Protein AF-A0A966BCA4-F1 (afdb_monomer)

Solvent-accessible surface area (backbone atoms only — not comparable to full-atom values): 3209 Å² total; per-residue (Å²): 86,69,36,36,92,78,18,28,32,40,42,62,38,88,90,78,68,44,80,72,45,79,42,81,61,39,43,36,30,75,51,77,49,75,79,88,54,35,39,40,33,38,12,66,76,67,74,47,73,32,80,44,79,64,127

pLDDT: 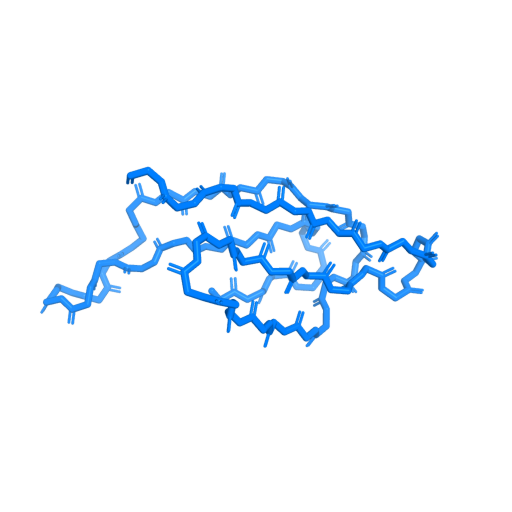mean 97.18, std 3.27, range [75.56, 98.75]

Structure (mmCIF, N/CA/C/O backbone):
data_AF-A0A966BCA4-F1
#
_entry.id   AF-A0A966BCA4-F1
#
loop_
_atom_site.group_PDB
_atom_site.id
_atom_site.type_symbol
_atom_site.label_atom_id
_atom_site.label_alt_id
_atom_site.label_comp_id
_atom_site.label_asym_id
_atom_site.label_entity_id
_atom_site.label_seq_id
_atom_site.pdbx_PDB_ins_code
_atom_site.Cartn_x
_atom_site.Cartn_y
_atom_site.Cartn_z
_atom_site.occupancy
_atom_site.B_iso_or_equiv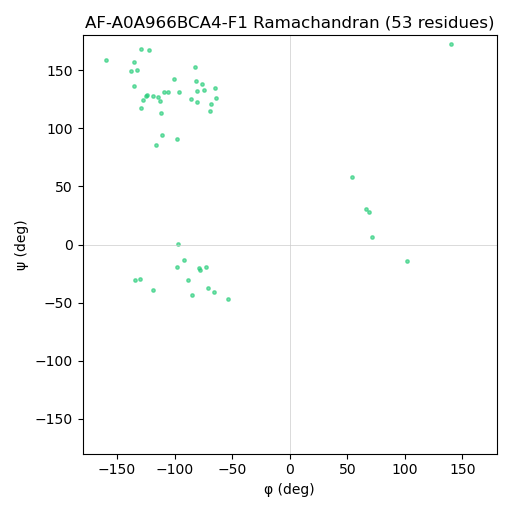
_atom_site.auth_seq_id
_atom_site.auth_comp_id
_atom_site.auth_asym_id
_atom_site.auth_atom_id
_atom_site.pdbx_PDB_model_num
ATOM 1 N N . VAL A 1 1 ? -0.753 3.389 4.030 1.00 96.62 1 VAL A N 1
ATOM 2 C CA . VAL A 1 1 ? 0.249 4.447 3.747 1.00 96.62 1 VAL A CA 1
ATOM 3 C C . VAL A 1 1 ? 1.402 3.808 2.995 1.00 96.62 1 VAL A C 1
ATOM 5 O O . VAL A 1 1 ? 1.817 2.741 3.417 1.00 96.62 1 VAL A O 1
ATOM 8 N N . THR A 1 2 ? 1.852 4.365 1.870 1.00 97.12 2 THR A N 1
ATOM 9 C CA . THR A 1 2 ? 2.956 3.799 1.072 1.00 97.12 2 THR A CA 1
ATOM 10 C C . THR A 1 2 ? 4.316 4.184 1.650 1.00 97.12 2 THR A C 1
ATOM 12 O O . THR A 1 2 ? 4.516 5.322 2.069 1.00 97.12 2 THR A O 1
ATOM 15 N N . ASN A 1 3 ? 5.256 3.240 1.635 1.00 97.25 3 ASN A N 1
ATOM 16 C CA . ASN A 1 3 ? 6.637 3.422 2.072 1.00 97.25 3 ASN A CA 1
ATOM 17 C C . ASN A 1 3 ? 7.547 3.210 0.850 1.00 97.25 3 ASN A C 1
ATOM 19 O O . ASN A 1 3 ? 8.003 2.100 0.575 1.00 97.25 3 ASN A O 1
ATOM 23 N N . GLY A 1 4 ? 7.746 4.277 0.069 1.00 94.75 4 GLY A N 1
ATOM 24 C CA . GLY A 1 4 ? 8.329 4.220 -1.279 1.00 94.75 4 GLY A CA 1
ATOM 25 C C . GLY A 1 4 ? 9.688 3.511 -1.368 1.00 94.75 4 GLY A C 1
ATOM 26 O O . GLY A 1 4 ? 9.893 2.656 -2.225 1.00 94.75 4 GLY A O 1
ATOM 27 N N . PHE A 1 5 ? 10.621 3.836 -0.473 1.00 95.38 5 PHE A N 1
ATOM 28 C CA . PHE A 1 5 ? 11.964 3.242 -0.495 1.00 95.38 5 PHE A CA 1
ATOM 29 C C . PHE A 1 5 ? 12.019 1.824 0.080 1.00 95.38 5 PHE A C 1
ATOM 31 O O . PHE A 1 5 ? 12.915 1.064 -0.271 1.00 95.38 5 PHE A O 1
ATOM 38 N N . ASP A 1 6 ? 11.043 1.460 0.910 1.00 97.62 6 ASP A N 1
ATOM 39 C CA . ASP A 1 6 ? 11.018 0.171 1.605 1.00 97.62 6 ASP A CA 1
ATOM 40 C C . ASP A 1 6 ? 10.261 -0.903 0.811 1.00 97.62 6 ASP A C 1
ATOM 42 O O . ASP A 1 6 ? 10.313 -2.083 1.146 1.00 97.62 6 ASP A O 1
ATOM 46 N N . GLY A 1 7 ? 9.509 -0.498 -0.215 1.00 98.12 7 GLY A N 1
ATOM 47 C CA . GLY A 1 7 ? 8.689 -1.396 -1.025 1.00 98.12 7 GLY A CA 1
ATOM 48 C C . GLY A 1 7 ? 7.484 -1.987 -0.284 1.00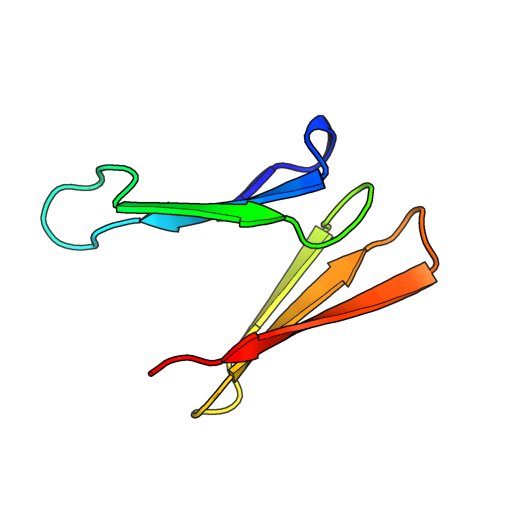 98.12 7 GLY A C 1
ATOM 49 O O . GLY A 1 7 ? 7.026 -3.100 -0.575 1.00 98.12 7 GLY A O 1
ATOM 50 N N . THR A 1 8 ? 6.975 -1.253 0.710 1.00 98.56 8 THR A N 1
ATOM 51 C CA . THR A 1 8 ? 5.885 -1.703 1.585 1.00 98.56 8 THR A CA 1
ATOM 52 C C . THR A 1 8 ? 4.745 -0.693 1.685 1.00 98.56 8 THR A C 1
ATOM 54 O O . THR A 1 8 ? 4.848 0.468 1.283 1.00 98.56 8 THR A O 1
ATOM 57 N N . VAL A 1 9 ? 3.632 -1.150 2.253 1.00 98.44 9 VAL A N 1
ATOM 58 C CA . VAL A 1 9 ? 2.495 -0.340 2.681 1.00 98.44 9 VAL A CA 1
ATOM 59 C C . VAL A 1 9 ? 2.217 -0.617 4.152 1.00 98.44 9 VAL A C 1
ATOM 61 O O . VAL A 1 9 ? 2.003 -1.763 4.539 1.00 98.44 9 VAL A O 1
ATOM 64 N N . SER A 1 10 ? 2.139 0.434 4.963 1.00 98.25 10 SER A N 1
ATOM 65 C CA . SER A 1 10 ? 1.680 0.339 6.350 1.00 98.25 10 SER A CA 1
ATOM 66 C C . SER A 1 10 ? 0.156 0.434 6.423 1.00 98.25 10 SER A C 1
ATOM 68 O O . SER A 1 10 ? -0.441 1.419 5.957 1.00 98.25 10 SER A O 1
ATOM 70 N N . LYS A 1 11 ? -0.478 -0.561 7.045 1.00 97.19 11 LYS A N 1
ATOM 71 C CA . LYS A 1 11 ? -1.862 -0.489 7.521 1.00 97.19 11 LYS A CA 1
ATOM 72 C C . LYS A 1 11 ? -1.859 0.258 8.847 1.00 97.19 11 LYS A C 1
ATOM 74 O O . LYS A 1 11 ? -1.177 -0.143 9.784 1.00 97.19 11 LYS A O 1
ATOM 79 N N . ILE A 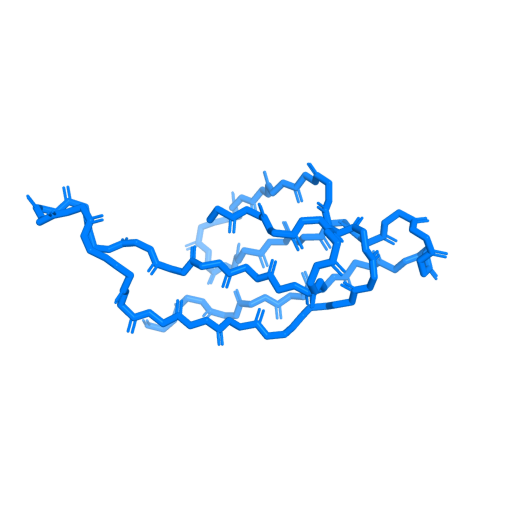1 12 ? -2.615 1.346 8.914 1.00 97.81 12 ILE A N 1
ATOM 80 C CA . ILE A 1 12 ? -2.712 2.180 10.111 1.00 97.81 12 ILE A CA 1
ATOM 81 C C . ILE A 1 12 ? -4.062 1.926 10.769 1.00 97.81 12 ILE A C 1
ATOM 83 O O . ILE A 1 12 ? -5.093 1.952 10.094 1.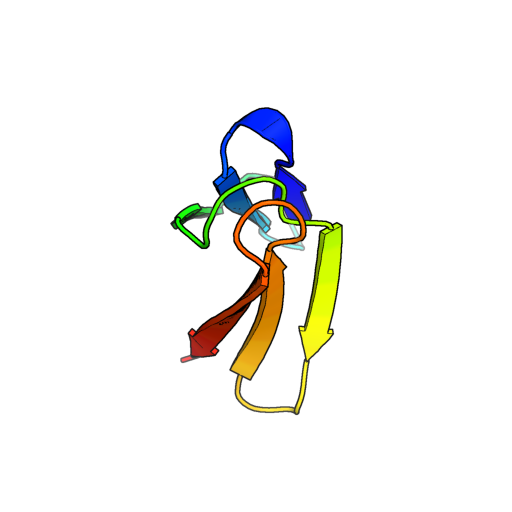00 97.81 12 ILE A O 1
ATOM 87 N N . ASP A 1 13 ? -4.051 1.678 12.074 1.00 97.31 13 ASP A N 1
ATOM 88 C CA . ASP A 1 13 ? -5.261 1.702 12.884 1.00 97.31 13 ASP A CA 1
ATOM 89 C C . ASP A 1 13 ? -5.766 3.147 12.977 1.00 97.31 13 ASP A C 1
ATOM 91 O O . ASP A 1 13 ? -5.055 4.046 13.425 1.00 97.31 13 ASP A O 1
ATOM 95 N N . ALA A 1 14 ? -6.993 3.387 12.521 1.00 96.19 14 ALA A N 1
ATOM 96 C CA . ALA A 1 14 ? -7.515 4.744 12.387 1.00 96.19 14 ALA A CA 1
ATOM 97 C C . ALA A 1 14 ? -7.849 5.416 13.732 1.00 96.19 14 ALA A C 1
ATOM 99 O O . ALA A 1 14 ? -7.965 6.639 13.778 1.00 96.19 14 ALA A O 1
ATOM 100 N N . VAL A 1 15 ? -8.019 4.645 14.814 1.00 98.19 15 VAL A N 1
ATOM 101 C CA . VAL A 1 15 ? -8.374 5.171 16.143 1.00 98.19 15 VAL A CA 1
ATOM 102 C C . VAL A 1 15 ? -7.121 5.617 16.891 1.00 98.19 15 VAL A C 1
ATOM 104 O O . VAL A 1 15 ? -7.103 6.674 17.517 1.00 98.19 15 VAL A O 1
ATOM 107 N N . THR A 1 16 ? -6.072 4.805 16.824 1.00 98.12 16 THR A N 1
ATOM 108 C CA . THR A 1 16 ? -4.826 4.989 17.578 1.00 98.12 16 THR A CA 1
ATOM 109 C C . THR A 1 16 ? -3.722 5.651 16.759 1.00 98.12 16 THR A C 1
ATOM 111 O O . THR A 1 16 ? -2.766 6.168 17.330 1.00 98.12 16 THR A O 1
ATOM 114 N N . GLY A 1 17 ? -3.822 5.622 15.427 1.00 97.56 17 GLY A N 1
ATOM 115 C CA . GLY A 1 17 ? -2.773 6.081 14.514 1.00 97.56 17 GLY A CA 1
ATOM 116 C C . GLY A 1 17 ? -1.547 5.163 14.466 1.00 97.56 17 GLY A C 1
ATOM 117 O O . GLY A 1 17 ? -0.551 5.510 13.833 1.00 97.56 17 GLY A O 1
ATOM 118 N N . MET A 1 18 ? -1.592 4.004 15.126 1.00 98.06 18 MET A N 1
ATOM 119 C CA . MET A 1 18 ? -0.477 3.061 15.165 1.00 98.06 18 MET A CA 1
ATOM 120 C C . MET A 1 18 ? -0.444 2.172 13.919 1.00 98.06 18 MET A C 1
ATOM 122 O O . MET A 1 18 ? -1.473 1.880 13.308 1.00 98.06 18 MET A O 1
ATOM 126 N N . VAL A 1 19 ? 0.752 1.705 13.551 1.00 98.19 19 VAL A N 1
ATOM 127 C CA . VAL A 1 19 ? 0.916 0.699 12.495 1.00 98.19 19 VAL A CA 1
ATOM 128 C C . VAL A 1 19 ? 0.365 -0.633 13.000 1.00 98.19 19 VAL A C 1
ATOM 130 O O . VAL A 1 19 ? 0.890 -1.205 13.952 1.00 98.19 19 VAL A O 1
ATOM 133 N N . ALA A 1 20 ? -0.698 -1.106 12.361 1.00 97.44 20 ALA A N 1
ATOM 134 C CA . ALA A 1 20 ? -1.329 -2.388 12.644 1.00 97.44 20 ALA A CA 1
ATOM 135 C C . ALA A 1 20 ? -0.696 -3.532 11.839 1.00 97.44 20 ALA A C 1
ATOM 137 O O . ALA A 1 20 ? -0.702 -4.670 12.297 1.00 97.44 20 ALA A O 1
ATOM 138 N N . ASP A 1 21 ? -0.181 -3.236 10.640 1.00 97.62 21 ASP A N 1
ATOM 139 C CA . ASP A 1 21 ? 0.489 -4.209 9.773 1.00 97.62 21 ASP A CA 1
ATOM 140 C C . ASP A 1 21 ? 1.398 -3.510 8.746 1.00 97.62 21 ASP A C 1
ATOM 142 O O . ASP A 1 21 ? 1.174 -2.341 8.410 1.00 97.62 21 ASP A O 1
ATOM 146 N N . THR A 1 22 ? 2.377 -4.236 8.210 1.00 98.06 22 THR A N 1
ATOM 147 C CA . THR A 1 22 ? 3.274 -3.790 7.134 1.00 98.06 22 THR A CA 1
ATOM 148 C C . THR A 1 22 ? 3.298 -4.839 6.030 1.00 98.06 22 THR A C 1
ATOM 150 O O . THR A 1 22 ? 3.740 -5.966 6.231 1.00 98.06 22 THR A O 1
ATOM 153 N N . ILE A 1 23 ? 2.853 -4.451 4.837 1.00 98.19 23 ILE A N 1
ATOM 154 C CA . ILE A 1 23 ? 2.585 -5.362 3.723 1.00 98.19 23 ILE A CA 1
ATOM 155 C C . ILE A 1 23 ? 3.558 -5.072 2.582 1.00 98.19 23 ILE A C 1
ATOM 157 O O . ILE A 1 23 ? 3.654 -3.935 2.122 1.00 98.19 23 ILE A O 1
ATOM 161 N N . THR A 1 24 ? 4.261 -6.089 2.090 1.00 98.25 24 THR A N 1
ATOM 162 C CA . THR A 1 24 ? 5.128 -5.970 0.907 1.00 98.25 24 THR A CA 1
ATOM 163 C C . THR A 1 24 ? 4.293 -5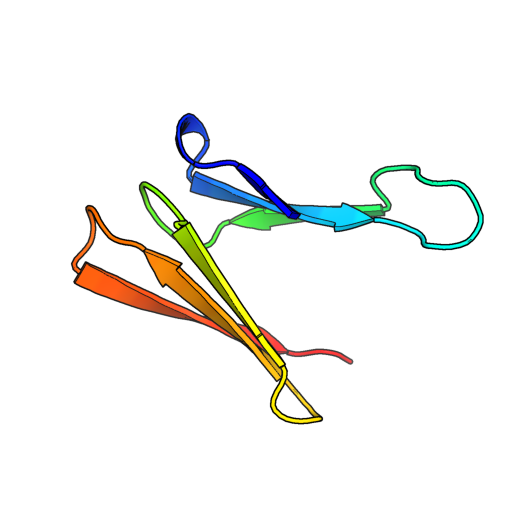.897 -0.369 1.00 98.25 24 THR A C 1
ATOM 165 O O . THR A 1 24 ? 3.382 -6.701 -0.559 1.00 98.25 24 THR A O 1
ATOM 168 N N . VAL A 1 25 ? 4.612 -4.947 -1.253 1.00 96.69 25 VAL A N 1
ATOM 169 C CA . VAL A 1 25 ? 3.854 -4.718 -2.498 1.00 96.69 25 VAL A CA 1
ATOM 170 C C . VAL A 1 25 ? 4.725 -4.633 -3.754 1.00 96.69 25 VAL A C 1
ATOM 172 O O . VAL A 1 25 ? 4.246 -5.029 -4.807 1.00 96.69 25 VAL A O 1
ATOM 175 N N . GLY A 1 26 ? 5.977 -4.181 -3.667 1.00 97.25 26 GLY A N 1
ATOM 176 C CA . GLY A 1 26 ? 6.858 -3.941 -4.823 1.00 97.25 26 GLY A CA 1
ATOM 177 C C . GLY A 1 26 ? 7.676 -2.662 -4.634 1.00 97.25 26 GLY A C 1
ATOM 178 O O . GLY A 1 26 ? 7.457 -1.945 -3.663 1.00 97.25 26 GLY A O 1
ATOM 179 N N . ASN A 1 27 ? 8.629 -2.371 -5.517 1.00 98.00 27 ASN A N 1
ATOM 180 C CA . ASN A 1 27 ? 9.533 -1.225 -5.392 1.00 98.00 27 ASN A CA 1
ATOM 181 C C . ASN A 1 27 ? 8.858 0.101 -5.754 1.00 98.00 27 ASN A C 1
ATOM 183 O O . ASN A 1 27 ? 8.181 0.221 -6.777 1.00 98.00 27 ASN A O 1
ATOM 187 N N . SER A 1 28 ? 9.142 1.133 -4.955 1.00 97.69 28 SER A N 1
ATOM 188 C CA . SER A 1 28 ? 8.620 2.490 -5.147 1.00 97.69 28 SER A CA 1
ATOM 189 C C . SER A 1 28 ? 7.087 2.552 -5.246 1.00 97.69 28 SER A C 1
ATOM 191 O O . SER A 1 28 ? 6.551 3.027 -6.249 1.00 97.69 28 SER A O 1
ATOM 193 N N . PRO A 1 29 ? 6.348 2.069 -4.223 1.00 98.50 29 PRO A N 1
ATOM 194 C CA . PRO A 1 29 ? 4.906 2.228 -4.201 1.00 98.50 29 PRO A CA 1
ATOM 195 C C . PRO A 1 29 ? 4.530 3.713 -4.108 1.00 98.50 29 PRO A C 1
ATOM 197 O O . PRO A 1 29 ? 4.979 4.413 -3.194 1.00 98.50 29 PRO A O 1
ATOM 200 N N . SER A 1 30 ? 3.700 4.192 -5.037 1.00 97.69 30 SER A N 1
ATOM 201 C CA . SER A 1 30 ? 3.480 5.631 -5.265 1.00 97.69 30 SER A CA 1
ATOM 202 C C . SER A 1 30 ? 2.038 6.091 -5.033 1.00 97.69 30 SER A C 1
ATOM 204 O O . SER A 1 30 ? 1.820 7.151 -4.444 1.00 97.69 30 SER A O 1
ATOM 206 N N . ALA A 1 31 ? 1.045 5.294 -5.432 1.00 97.62 31 ALA A N 1
ATOM 207 C CA . ALA A 1 31 ? -0.371 5.630 -5.318 1.00 97.62 31 ALA A CA 1
ATOM 208 C C . ALA A 1 31 ? -1.199 4.456 -4.787 1.00 97.62 31 ALA A C 1
ATOM 210 O O . ALA A 1 31 ? -0.811 3.291 -4.890 1.00 97.62 31 ALA A O 1
ATOM 211 N N . VAL A 1 32 ? -2.358 4.783 -4.207 1.00 97.94 32 VAL A N 1
ATOM 212 C CA . VAL A 1 32 ? -3.288 3.818 -3.613 1.00 97.94 32 VAL A CA 1
ATOM 213 C C . VAL A 1 32 ? -4.721 4.145 -4.027 1.00 97.94 32 VAL A C 1
ATOM 215 O O . VAL A 1 32 ? -5.133 5.302 -3.953 1.00 97.94 32 VAL A O 1
ATOM 218 N N . ALA A 1 33 ? -5.495 3.125 -4.400 1.00 98.44 33 ALA A N 1
ATOM 219 C CA . ALA A 1 33 ? -6.938 3.219 -4.628 1.00 98.44 33 ALA A CA 1
ATOM 220 C C . ALA A 1 33 ? -7.683 2.071 -3.929 1.00 98.44 33 ALA A C 1
ATOM 222 O O . ALA A 1 33 ? -7.139 0.979 -3.777 1.00 98.44 33 ALA A O 1
ATOM 223 N N . PHE A 1 34 ? -8.930 2.305 -3.519 1.00 97.88 34 PHE A N 1
ATOM 224 C CA . PHE A 1 34 ? -9.799 1.290 -2.915 1.00 97.88 34 PHE A CA 1
ATOM 225 C C . PHE A 1 34 ? -11.046 1.094 -3.779 1.00 97.88 34 PHE A C 1
ATOM 227 O O . PHE A 1 34 ? -11.717 2.069 -4.112 1.00 97.88 34 PHE A O 1
ATOM 234 N N . ASP A 1 35 ? -11.350 -0.154 -4.139 1.00 97.88 35 ASP A N 1
ATOM 235 C CA . ASP A 1 35 ? -12.489 -0.498 -5.008 1.00 97.88 35 ASP A CA 1
ATOM 236 C C . ASP A 1 35 ? -13.756 -0.928 -4.239 1.00 97.88 35 ASP A C 1
ATOM 238 O O . ASP A 1 35 ? -14.770 -1.254 -4.852 1.00 97.88 35 ASP A O 1
ATOM 242 N N . GLY A 1 36 ? -13.707 -0.941 -2.901 1.00 96.81 36 GLY A N 1
ATOM 243 C CA . GLY A 1 36 ? -14.771 -1.459 -2.034 1.00 96.81 36 GLY A CA 1
ATOM 244 C C . GLY A 1 36 ? -14.500 -2.859 -1.471 1.00 96.81 36 GLY A C 1
ATOM 245 O O . GLY A 1 36 ? -15.164 -3.269 -0.525 1.00 96.81 36 GLY A O 1
ATOM 246 N N . THR A 1 37 ? -13.525 -3.594 -2.007 1.00 97.31 37 THR A N 1
ATOM 247 C CA . THR A 1 37 ? -13.121 -4.944 -1.559 1.00 97.31 37 THR A CA 1
ATOM 248 C C . THR A 1 37 ? -11.598 -5.094 -1.444 1.00 97.31 37 THR A C 1
ATOM 250 O O . THR A 1 37 ? -11.097 -5.858 -0.624 1.00 97.31 37 THR A O 1
ATOM 253 N N . ASN A 1 38 ? -10.835 -4.374 -2.261 1.00 98.12 38 ASN A N 1
ATOM 254 C CA . ASN A 1 38 ? -9.390 -4.492 -2.383 1.00 98.12 38 ASN A CA 1
ATOM 255 C C . ASN A 1 38 ? -8.738 -3.120 -2.472 1.00 98.12 38 ASN A C 1
ATOM 257 O O . ASN A 1 38 ? -9.288 -2.170 -3.036 1.00 98.12 38 ASN A O 1
ATOM 261 N N . ILE A 1 39 ? -7.515 -3.062 -1.963 1.00 98.38 39 ILE A N 1
ATOM 262 C CA . ILE A 1 39 ? -6.608 -1.942 -2.144 1.00 98.38 39 ILE A CA 1
ATOM 263 C C . ILE A 1 39 ? -5.673 -2.262 -3.313 1.00 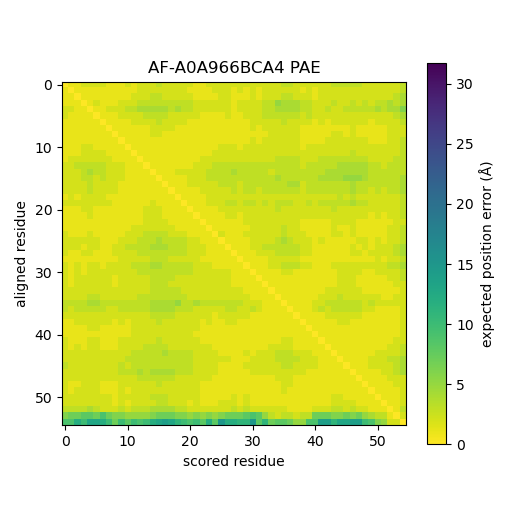98.38 39 ILE A C 1
ATOM 265 O O . ILE A 1 39 ? -5.073 -3.337 -3.365 1.00 98.38 39 ILE A O 1
ATOM 269 N N . TRP A 1 40 ? -5.542 -1.313 -4.233 1.00 98.62 40 TRP A N 1
ATOM 270 C CA . TRP A 1 40 ? -4.656 -1.372 -5.391 1.00 98.62 40 TRP A CA 1
ATOM 271 C C . TRP A 1 40 ? -3.506 -0.392 -5.201 1.00 98.62 40 TRP A C 1
ATOM 273 O O . TRP A 1 40 ? -3.746 0.768 -4.861 1.00 98.62 40 TRP A O 1
ATOM 283 N N . VAL A 1 41 ? -2.277 -0.857 -5.413 1.00 98.75 41 VAL A N 1
ATOM 284 C CA . VAL A 1 41 ? -1.051 -0.079 -5.190 1.00 98.75 41 VAL A CA 1
ATOM 285 C C . VAL A 1 41 ? -0.192 -0.114 -6.445 1.00 98.75 41 VAL A C 1
ATOM 287 O O . VAL A 1 41 ? 0.138 -1.197 -6.923 1.00 98.75 41 VAL A O 1
ATOM 290 N N . THR A 1 42 ? 0.164 1.048 -6.988 1.00 98.62 42 THR A N 1
ATOM 291 C CA . THR A 1 42 ? 1.108 1.155 -8.113 1.00 98.62 42 THR A CA 1
ATOM 292 C C . THR A 1 42 ? 2.540 1.065 -7.601 1.00 98.62 42 THR A C 1
ATOM 294 O O . THR A 1 42 ? 2.876 1.761 -6.646 1.00 98.62 42 THR A O 1
ATOM 297 N N . ASN A 1 43 ? 3.375 0.238 -8.234 1.00 98.38 43 ASN A N 1
ATOM 298 C CA . ASN A 1 43 ? 4.804 0.098 -7.938 1.00 98.38 43 ASN A CA 1
ATOM 299 C C . ASN A 1 43 ? 5.600 0.669 -9.124 1.00 98.38 43 ASN A C 1
ATOM 301 O O . ASN A 1 43 ? 5.802 -0.024 -10.125 1.00 98.38 43 ASN A O 1
ATOM 305 N N . ASP A 1 44 ? 6.001 1.940 -9.052 1.00 97.69 44 ASP A N 1
ATOM 306 C CA . ASP A 1 44 ? 6.459 2.696 -10.231 1.00 97.69 44 ASP A CA 1
ATOM 307 C C . ASP A 1 44 ? 7.753 2.142 -10.832 1.00 97.69 44 ASP A C 1
ATOM 309 O O . ASP A 1 44 ? 7.882 2.052 -12.052 1.00 97.69 44 ASP A O 1
ATOM 313 N N . VAL A 1 45 ? 8.705 1.745 -9.982 1.00 98.06 45 VAL A N 1
ATOM 314 C CA . VAL A 1 45 ? 9.996 1.200 -10.435 1.00 98.06 45 VAL A CA 1
ATOM 315 C C . VAL A 1 45 ? 9.824 -0.189 -11.041 1.00 98.06 45 VAL A C 1
ATOM 317 O O . VAL A 1 45 ? 10.477 -0.509 -12.032 1.00 98.06 45 VAL A O 1
ATOM 320 N N . ASP A 1 46 ? 8.928 -0.999 -10.479 1.00 97.69 46 ASP A N 1
ATOM 321 C CA . ASP A 1 46 ? 8.665 -2.344 -10.992 1.00 97.69 46 ASP A CA 1
ATOM 322 C C . ASP A 1 46 ? 7.756 -2.335 -12.230 1.00 97.69 46 ASP A C 1
ATOM 324 O O . ASP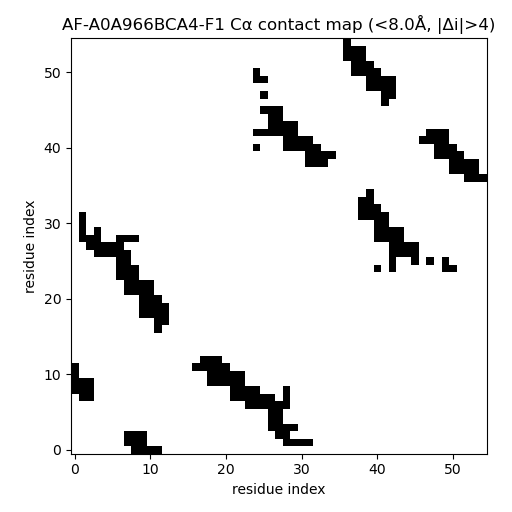 A 1 46 ? 7.713 -3.319 -12.966 1.00 97.69 46 ASP A O 1
ATOM 328 N N . GLY A 1 47 ? 6.996 -1.258 -12.460 1.00 97.94 47 GLY A N 1
ATOM 329 C CA . GLY A 1 47 ? 5.991 -1.194 -13.522 1.00 97.94 47 GLY A CA 1
ATOM 330 C C . GLY A 1 47 ? 4.819 -2.156 -13.294 1.00 97.94 47 GLY A C 1
ATOM 331 O O . GLY A 1 47 ? 4.236 -2.662 -14.253 1.00 97.94 47 GLY A O 1
ATOM 332 N N . THR A 1 48 ? 4.486 -2.442 -12.032 1.00 98.50 48 THR A N 1
ATOM 333 C CA . THR A 1 48 ? 3.427 -3.391 -11.649 1.00 98.50 48 THR A CA 1
ATOM 334 C C . THR A 1 48 ? 2.358 -2.741 -10.773 1.00 98.50 48 THR A C 1
ATOM 336 O O . THR A 1 48 ? 2.526 -1.634 -10.261 1.00 98.50 48 THR A O 1
ATOM 339 N N . VAL A 1 49 ? 1.239 -3.447 -10.592 1.00 98.50 49 VAL A N 1
ATOM 340 C CA . VAL A 1 49 ? 0.196 -3.088 -9.627 1.00 98.50 49 VAL A CA 1
ATOM 341 C C . VAL A 1 49 ? -0.029 -4.260 -8.686 1.00 98.50 49 VAL A C 1
ATOM 343 O O . VAL A 1 49 ? -0.278 -5.381 -9.134 1.00 98.50 49 VAL A O 1
ATOM 346 N N . SER A 1 50 ? 0.008 -3.985 -7.387 1.00 98.56 50 SER A N 1
ATOM 347 C CA . SER A 1 50 ? -0.250 -4.964 -6.336 1.00 98.56 50 SER A CA 1
ATOM 348 C C . SER A 1 50 ? -1.661 -4.841 -5.791 1.00 98.56 50 SER A C 1
ATOM 350 O O . SER A 1 50 ? -2.206 -3.746 -5.650 1.00 98.56 50 SER A O 1
ATOM 352 N N . LYS A 1 51 ? -2.250 -5.996 -5.481 1.00 98.31 51 LYS A N 1
ATOM 353 C CA . LYS A 1 51 ? -3.599 -6.122 -4.935 1.00 98.31 51 LYS A CA 1
ATOM 354 C C . LYS A 1 51 ? -3.525 -6.630 -3.501 1.00 98.31 51 LYS A C 1
ATOM 356 O O . LYS A 1 51 ? -3.006 -7.717 -3.262 1.00 98.31 51 LYS A O 1
ATOM 361 N N . ILE A 1 52 ? -4.100 -5.877 -2.572 1.00 98.12 52 ILE A N 1
ATOM 362 C CA . ILE A 1 52 ? -4.236 -6.256 -1.164 1.00 98.12 52 ILE A CA 1
ATOM 363 C C . ILE A 1 52 ? -5.728 -6.481 -0.874 1.00 98.12 52 ILE A C 1
ATOM 365 O O . ILE A 1 52 ? -6.501 -5.519 -0.916 1.00 98.12 52 ILE A O 1
ATOM 369 N N . PRO A 1 53 ? -6.165 -7.720 -0.588 1.00 96.00 53 PRO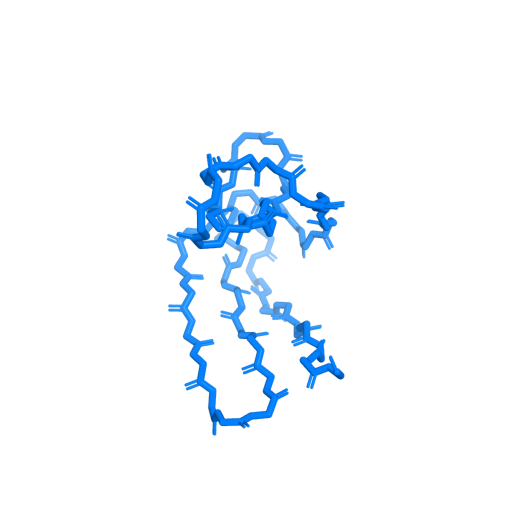 A N 1
ATOM 370 C CA . PRO A 1 53 ? -7.536 -7.987 -0.162 1.00 96.00 53 PRO A CA 1
ATOM 371 C C . PRO A 1 53 ? -7.835 -7.334 1.191 1.00 96.00 53 PRO A C 1
ATOM 373 O O . PRO A 1 53 ? -7.042 -7.455 2.126 1.00 96.00 53 PRO A O 1
ATOM 376 N N . VAL A 1 54 ? -8.985 -6.672 1.309 1.00 88.94 54 VAL A N 1
ATOM 377 C CA . VAL A 1 54 ? -9.494 -6.178 2.593 1.00 88.94 54 VAL A CA 1
ATOM 378 C C . VAL A 1 54 ? -10.514 -7.201 3.086 1.00 88.94 54 VAL A C 1
ATOM 380 O O . VAL A 1 54 ? -11.673 -7.174 2.681 1.00 88.94 54 VAL A O 1
ATOM 383 N N . GLY A 1 55 ? -10.029 -8.170 3.864 1.00 75.56 55 GLY A N 1
ATOM 384 C CA . GLY A 1 55 ? -10.861 -9.110 4.623 1.00 75.56 55 GLY A CA 1
ATOM 385 C C . GLY A 1 55 ? -11.299 -8.528 5.957 1.00 75.56 55 GLY A C 1
ATOM 386 O O . GLY A 1 55 ? -10.527 -7.713 6.519 1.00 75.56 55 GLY A O 1
#

Sequence (55 aa):
VTNGFDGTVSKIDAVTGMVADTITVGNSPSAVAFDGTNIWVTNDVDGTVSKIPVG

Radius of gyration: 10.93 Å; Cα contacts (8 Å, |Δi|>4): 121; chains: 1; bounding box: 27×15×31 Å

Nearest PDB structures (foldseek):
  1pi6-assembly1_A  TM=7.806E-01  e=6.181E-01  Saccharomyces cerevisiae
  3vu4-assembly3_A  TM=7.740E-01  e=8.933E-01  Kluyveromyces marxianus
  3vu4-assembly3_B  TM=7.779E-01  e=1.460E+00  Kluyveromyces marxianus
  4v16-assembly1_A  TM=8.013E-01  e=1.984E+00  Kluyveromyces lactis
  4exv-assembly1_A  TM=7.965E-01  e=3.447E+00  Kluyveromyces lactis NRRL Y-1140

Secondary structure (DSSP, 8-state):
-EETTTTEEEEE-TTT--EEEEEE--SSEEEEEE-SSEEEEEETTTTEEEEEE--

Mean predicted aligned error: 2.03 Å

Foldseek 3Di:
DDDQQVQWDFDADPVPRDGPDIGHFEHRFDDWDDPPFWIWTQHPVVRDIGIGGDD